Protein AF-A0A4P9YSG4-F1 (afdb_monomer_lite)

Organism: NCBI:txid1712513

Radius of gyration: 27.19 Å; chains: 1; bounding box: 52×24×76 Å

Secondary structure (DSSP, 8-state):
-HHHHHHHHHTTTHHHHHHHHHHHHHHHHHHHHHHHHHHHHHHHHHHHHHHHHHHHHHHHHHHTT-----HHHHHHHHHHHHHHHHHHHHHHHHH-

pLDDT: mean 86.35, std 6.94, range [49.53, 95.56]

InterPro domains:
  IPR011527 ABC transporter type 1, transmembrane domain [PF00664] (2-87)
  IPR011527 ABC transporter type 1, transmembrane domain [PS50929] (1-96)
  IPR036640 ABC transporter type 1, transmembrane domain superfamily [G3DSA:1.20.1560.10] (1-95)
  IPR036640 ABC transporter type 1, transmembrane domain superfamily [SSF90123] (2-93)
  IPR050173 ATP-binding cassette transporter C-like [PTHR24223] (1-95)

Foldseek 3Di:
DVVVVVVCVVVVVVVVVVVVVVVVVVVVVVVVVVVVVVVVVVVVCLVCVLVVVLVVVVVCCCPVVVDDDDPVNSVVSVVVSVVVSVVVVCVVVVVD

Structure (mmCIF, N/CA/C/O backbone):
data_AF-A0A4P9YSG4-F1
#
_entry.id   AF-A0A4P9YSG4-F1
#
loop_
_atom_site.group_PDB
_atom_site.id
_atom_site.type_symbol
_atom_site.label_atom_id
_atom_site.label_alt_id
_atom_site.label_comp_id
_atom_site.la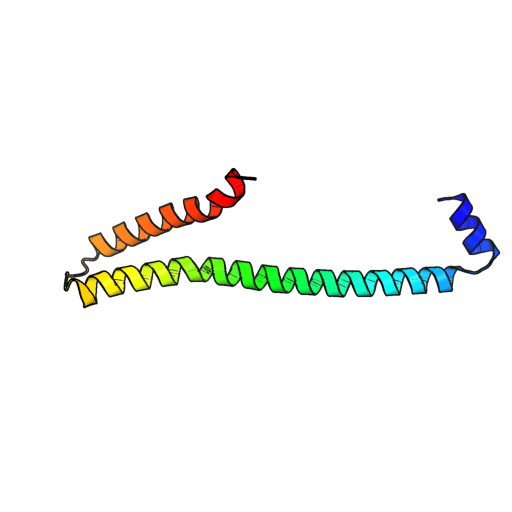bel_asym_id
_atom_site.label_entity_id
_atom_site.label_seq_id
_atom_site.pdbx_PDB_ins_code
_atom_site.Cartn_x
_atom_site.Cartn_y
_atom_site.Cartn_z
_atom_site.occupancy
_atom_site.B_iso_or_equiv
_atom_site.auth_seq_id
_atom_site.auth_comp_id
_atom_site.auth_asym_id
_atom_site.auth_atom_id
_atom_site.pdbx_PDB_model_num
ATOM 1 N N . MET A 1 1 ? -16.028 10.432 36.543 1.00 56.97 1 MET A N 1
ATOM 2 C CA . MET A 1 1 ? -16.201 8.999 36.190 1.00 56.97 1 MET A CA 1
ATOM 3 C C . MET A 1 1 ? -16.569 8.117 37.387 1.00 56.97 1 MET A C 1
ATOM 5 O O . MET A 1 1 ? -17.564 7.414 37.293 1.00 56.97 1 MET A O 1
ATOM 9 N N . LEU A 1 2 ? -15.862 8.178 38.525 1.00 73.56 2 LEU A N 1
ATOM 10 C CA . LEU A 1 2 ? -16.142 7.320 39.699 1.00 73.56 2 LEU A CA 1
ATOM 11 C C . LEU A 1 2 ? -17.552 7.480 40.314 1.00 73.56 2 LEU A C 1
ATOM 13 O O . LEU A 1 2 ? -18.168 6.484 40.685 1.00 73.56 2 LEU A O 1
ATOM 17 N N . GLN A 1 3 ? -18.095 8.702 40.394 1.00 77.62 3 GLN A N 1
ATOM 18 C CA . GLN A 1 3 ? -19.466 8.934 40.890 1.00 77.62 3 GLN A CA 1
ATOM 19 C C . GLN A 1 3 ? -20.546 8.407 39.932 1.00 77.62 3 GLN A C 1
ATOM 21 O O . GLN A 1 3 ? -21.508 7.790 40.380 1.00 77.62 3 GLN A O 1
ATOM 26 N N . ALA A 1 4 ? -20.357 8.574 38.620 1.00 77.44 4 ALA A N 1
ATOM 27 C CA . ALA A 1 4 ? -21.275 8.049 37.608 1.00 77.44 4 ALA A CA 1
ATOM 28 C C . ALA A 1 4 ? -21.352 6.512 37.655 1.00 77.44 4 ALA A C 1
ATOM 30 O O . ALA A 1 4 ? -22.433 5.941 37.560 1.00 77.44 4 ALA A O 1
ATOM 31 N N . LEU A 1 5 ? -20.221 5.843 37.897 1.00 81.38 5 LEU A N 1
ATOM 32 C CA . LEU A 1 5 ? -20.148 4.384 37.995 1.00 81.38 5 LEU A CA 1
ATOM 33 C C . LEU A 1 5 ? -20.884 3.843 39.237 1.00 81.38 5 LEU A C 1
ATOM 35 O O . LEU A 1 5 ? -21.540 2.805 39.164 1.00 81.38 5 LEU A O 1
ATOM 39 N N . ARG A 1 6 ? -20.848 4.572 40.365 1.00 84.19 6 ARG A N 1
ATOM 40 C CA . ARG A 1 6 ? -21.641 4.235 41.564 1.00 84.19 6 ARG A CA 1
ATOM 41 C C . ARG A 1 6 ? -23.146 4.364 41.325 1.00 84.19 6 ARG A C 1
ATOM 43 O O . ARG A 1 6 ? -23.886 3.493 41.761 1.00 84.19 6 ARG A O 1
ATOM 50 N N . ILE A 1 7 ? -23.586 5.407 40.620 1.00 82.38 7 ILE A N 1
ATOM 51 C CA . ILE A 1 7 ? -25.003 5.625 40.279 1.00 82.38 7 ILE A CA 1
ATOM 52 C C . ILE A 1 7 ? -25.517 4.494 39.377 1.00 82.38 7 ILE A C 1
ATOM 54 O O . ILE A 1 7 ? -26.555 3.909 39.661 1.00 82.38 7 ILE A O 1
ATOM 58 N N . VAL A 1 8 ? -24.760 4.119 38.341 1.00 80.56 8 VAL A N 1
ATOM 59 C CA . VAL A 1 8 ? -25.131 3.017 37.432 1.00 80.56 8 VAL A CA 1
ATOM 60 C C . VAL A 1 8 ? -25.310 1.692 38.183 1.00 80.56 8 VAL A C 1
ATOM 62 O O . VAL A 1 8 ? -26.269 0.970 37.910 1.00 80.56 8 VAL A O 1
ATOM 65 N N . LYS A 1 9 ? -24.445 1.410 39.168 1.00 83.12 9 LYS A N 1
ATOM 66 C CA . LYS A 1 9 ? -24.569 0.244 40.059 1.00 83.12 9 LYS A CA 1
ATOM 67 C C . LYS A 1 9 ? -25.795 0.309 40.965 1.00 83.12 9 LYS A C 1
ATOM 69 O O . LYS A 1 9 ? -26.502 -0.683 41.093 1.00 83.12 9 LYS A O 1
ATOM 74 N N . LEU A 1 10 ? -26.067 1.472 41.560 1.00 82.88 10 LEU A N 1
ATOM 75 C CA . LEU A 1 10 ? -27.200 1.679 42.472 1.00 82.88 10 LEU A CA 1
ATOM 76 C C . LEU A 1 10 ? -28.560 1.476 41.788 1.00 82.88 10 LEU A C 1
ATOM 78 O O . LEU A 1 10 ? -29.490 0.981 42.412 1.00 82.88 10 LEU A O 1
ATOM 82 N N . PHE A 1 11 ? -28.658 1.827 40.504 1.00 81.75 11 PHE A N 1
ATOM 83 C CA . PHE A 1 11 ? -29.874 1.685 39.696 1.00 81.75 11 PHE A CA 1
ATOM 84 C C . PHE A 1 11 ? -29.902 0.416 38.822 1.00 81.75 11 PHE A C 1
ATOM 86 O O . PHE A 1 11 ? -30.807 0.269 38.001 1.00 81.75 11 PHE A O 1
ATOM 93 N N . ALA A 1 12 ? -28.918 -0.486 38.963 1.00 81.12 12 ALA A N 1
ATOM 94 C CA . ALA A 1 12 ? -28.762 -1.698 38.146 1.00 81.12 12 ALA A CA 1
ATOM 95 C C . ALA A 1 12 ? -28.798 -1.438 36.620 1.00 81.12 12 ALA A C 1
ATOM 97 O O . ALA A 1 12 ? -29.247 -2.268 35.829 1.00 81.12 12 ALA A O 1
ATOM 98 N N . TRP A 1 13 ? -28.307 -0.276 36.176 1.00 85.62 13 TRP A N 1
ATOM 99 C CA . TRP A 1 13 ? -28.269 0.110 34.758 1.00 85.62 13 TRP A CA 1
ATOM 100 C C . TRP A 1 13 ? -27.086 -0.477 33.987 1.00 85.62 13 TRP A C 1
ATOM 102 O O . TRP A 1 13 ? -26.922 -0.164 32.807 1.00 85.62 13 TRP A O 1
ATOM 112 N N . GLU A 1 14 ? -26.281 -1.333 34.619 1.00 84.00 14 GLU A N 1
ATOM 113 C CA . GLU A 1 14 ? -25.104 -1.950 34.003 1.00 84.00 14 GLU A CA 1
ATOM 114 C C . GLU A 1 14 ? -25.454 -2.596 32.660 1.00 84.00 14 GLU A C 1
ATOM 116 O O . GLU A 1 14 ? -24.823 -2.274 31.658 1.00 84.00 14 GLU A O 1
ATOM 121 N N . GLN A 1 15 ? -26.531 -3.386 32.594 1.00 84.25 15 GLN A N 1
ATOM 122 C CA . GLN A 1 15 ? -26.936 -4.071 31.362 1.00 84.25 15 GLN A CA 1
ATOM 123 C C . GLN A 1 15 ? -27.275 -3.104 30.215 1.00 84.25 15 GLN A C 1
ATOM 125 O O . GLN A 1 15 ? -26.919 -3.356 29.066 1.00 84.25 15 GLN A O 1
ATOM 130 N N . ARG A 1 16 ? -27.926 -1.971 30.518 1.00 83.44 16 ARG A N 1
ATOM 131 C CA . ARG A 1 16 ? -28.261 -0.938 29.518 1.00 83.44 16 ARG A CA 1
ATOM 132 C C . ARG A 1 16 ? -27.032 -0.156 29.058 1.00 83.44 16 ARG A C 1
ATOM 134 O O . ARG A 1 16 ? -26.970 0.272 27.910 1.00 83.44 16 ARG A O 1
ATOM 141 N N . PHE A 1 17 ? -26.066 0.065 29.946 1.00 85.88 17 PHE A N 1
ATOM 142 C CA . PHE A 1 17 ? -24.796 0.687 29.575 1.00 85.88 17 PHE A CA 1
ATOM 143 C C . PHE A 1 17 ? -23.948 -0.256 28.724 1.00 85.88 17 PHE A C 1
ATOM 145 O O . PHE A 1 17 ? -23.428 0.177 27.699 1.00 85.88 17 PHE A O 1
ATOM 152 N N . TYR A 1 18 ? -23.879 -1.538 29.090 1.00 87.62 18 TYR A N 1
ATOM 153 C CA . TYR A 1 18 ? -23.226 -2.565 28.283 1.00 87.62 18 TYR A CA 1
ATOM 154 C C . TYR A 1 18 ? -23.830 -2.645 26.884 1.00 87.62 18 TYR A C 1
ATOM 156 O O . TYR A 1 18 ? -23.081 -2.557 25.919 1.00 87.62 18 TYR A O 1
ATOM 164 N N . SER A 1 19 ? -25.161 -2.701 26.754 1.00 89.75 19 SER A N 1
ATOM 165 C CA . SER A 1 19 ? -25.801 -2.763 25.434 1.00 89.75 19 SER A CA 1
ATOM 166 C C . SER A 1 19 ? -25.497 -1.537 24.566 1.00 89.75 19 SER A C 1
ATOM 168 O O . SER A 1 19 ? -25.308 -1.669 23.364 1.00 89.75 19 SER A O 1
ATOM 170 N N . ARG A 1 20 ? -25.405 -0.336 25.158 1.00 90.25 20 ARG A N 1
ATOM 171 C CA . ARG A 1 20 ? -25.032 0.879 24.412 1.00 90.25 20 ARG A CA 1
ATOM 172 C C . ARG A 1 20 ? -23.570 0.904 23.985 1.00 90.25 20 ARG A C 1
ATOM 174 O O . ARG A 1 20 ? -23.267 1.396 22.902 1.00 90.25 20 ARG A O 1
ATOM 181 N N . ILE A 1 21 ? -22.672 0.415 24.837 1.00 91.31 21 ILE A N 1
ATOM 182 C CA . ILE A 1 21 ? -21.251 0.293 24.501 1.00 91.31 21 ILE A CA 1
ATOM 183 C C . ILE A 1 21 ? -21.073 -0.737 23.385 1.00 91.31 21 ILE A C 1
ATOM 185 O O . ILE A 1 21 ? -20.301 -0.492 22.465 1.00 91.31 21 ILE A O 1
ATOM 189 N N . ASP A 1 22 ? -21.805 -1.847 23.440 1.00 93.19 22 ASP A N 1
ATOM 190 C CA . ASP A 1 22 ? -21.734 -2.903 22.432 1.00 93.19 22 ASP A CA 1
ATOM 191 C C . ASP A 1 22 ? -22.238 -2.413 21.066 1.00 93.19 22 ASP A C 1
ATOM 193 O O . ASP A 1 22 ? -21.550 -2.567 20.060 1.00 93.19 22 ASP A O 1
ATOM 197 N N . GLU A 1 23 ? -23.355 -1.677 21.038 1.00 93.19 23 GLU A N 1
ATOM 198 C CA . GLU A 1 23 ? -23.874 -1.055 19.813 1.00 93.19 23 GLU A CA 1
ATOM 199 C C . GLU A 1 23 ? -22.890 -0.030 19.209 1.00 93.19 23 GLU A C 1
ATOM 201 O O . GLU A 1 23 ? -22.718 0.054 17.989 1.00 93.19 23 GLU A O 1
ATOM 206 N N . ALA A 1 24 ? -22.218 0.764 20.050 1.00 91.50 24 ALA A N 1
ATOM 207 C CA . ALA A 1 24 ? -21.181 1.691 19.597 1.00 91.50 24 ALA A CA 1
ATOM 208 C C . ALA A 1 24 ? -19.949 0.943 19.060 1.00 91.50 24 ALA A C 1
ATOM 210 O O . ALA A 1 24 ? -19.416 1.301 18.008 1.00 91.50 24 ALA A O 1
ATOM 211 N N . ARG A 1 25 ? -19.536 -0.132 19.739 1.00 93.25 25 ARG A N 1
ATOM 212 C CA . ARG A 1 25 ? -18.402 -0.971 19.345 1.00 93.25 25 ARG A CA 1
ATOM 213 C C . ARG A 1 25 ? -18.651 -1.684 18.022 1.00 93.25 25 ARG A C 1
ATOM 215 O O . ARG A 1 25 ? -17.744 -1.762 17.200 1.00 93.25 25 ARG A O 1
ATOM 222 N N . GLU A 1 26 ? -19.863 -2.169 17.780 1.00 94.12 26 GLU A N 1
ATOM 223 C CA . GLU A 1 26 ? -20.230 -2.794 16.509 1.00 94.12 26 GLU A CA 1
ATOM 224 C C . GLU A 1 26 ? -20.101 -1.796 15.346 1.00 94.12 26 GLU A C 1
ATOM 226 O O . GLU A 1 26 ? -19.491 -2.100 14.317 1.00 94.12 26 GLU A O 1
ATOM 231 N N . LYS A 1 27 ? -20.575 -0.558 15.539 1.00 92.75 2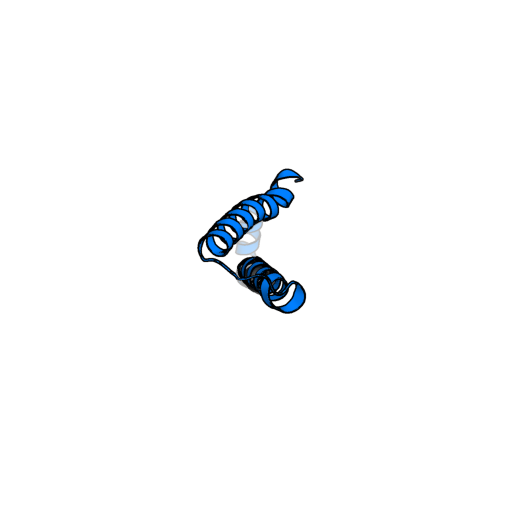7 LYS A N 1
ATOM 232 C CA . LYS A 1 27 ? -20.416 0.530 14.558 1.00 92.75 27 LYS A CA 1
ATOM 233 C C . LYS A 1 27 ? -18.942 0.841 14.282 1.00 92.75 27 LYS A C 1
ATOM 235 O O . LYS A 1 27 ? -18.557 0.995 13.119 1.00 92.75 27 LYS A O 1
ATOM 240 N N . GLU A 1 28 ? -18.112 0.899 15.323 1.00 93.00 28 GLU A N 1
ATOM 241 C CA . GLU A 1 28 ? -16.665 1.096 15.189 1.00 93.00 28 GLU A CA 1
ATOM 242 C C . GLU A 1 28 ? -15.985 -0.059 14.449 1.00 93.00 28 GLU A C 1
ATOM 244 O O . GLU A 1 28 ? -15.165 0.186 13.565 1.00 93.00 28 GLU A O 1
ATOM 249 N N . LEU A 1 29 ? -16.344 -1.310 14.749 1.00 94.62 29 LEU A N 1
ATOM 250 C CA . LEU A 1 29 ? -15.791 -2.492 14.087 1.00 94.62 29 LEU A CA 1
ATOM 251 C C . LEU A 1 29 ? -16.112 -2.502 12.591 1.00 94.62 29 LEU A C 1
ATOM 253 O O . LEU A 1 29 ? -15.223 -2.751 11.777 1.00 94.62 29 LEU A O 1
ATOM 257 N N . VAL A 1 30 ? -17.347 -2.166 12.208 1.00 94.31 30 VAL A N 1
ATOM 258 C CA . VAL A 1 30 ? -17.739 -2.069 10.794 1.00 94.31 30 VAL A CA 1
ATOM 259 C C . VAL A 1 30 ? -16.967 -0.954 10.084 1.00 94.31 30 VAL A C 1
ATOM 261 O O . VAL A 1 30 ? -16.486 -1.147 8.964 1.00 94.31 30 VAL A O 1
ATOM 264 N N . ALA 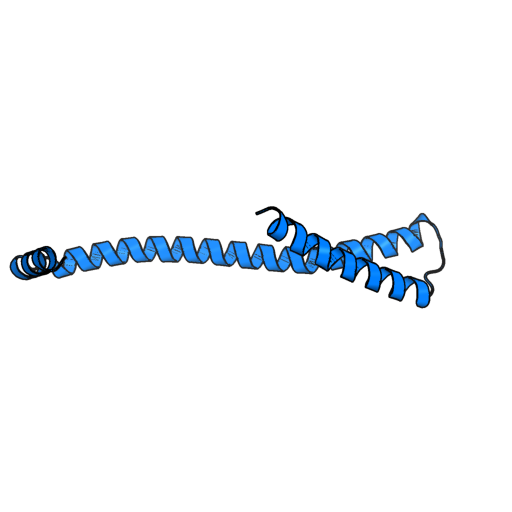A 1 31 ? -16.817 0.212 10.718 1.00 92.62 31 ALA A N 1
ATOM 265 C CA . ALA A 1 31 ? -16.031 1.312 10.162 1.00 92.62 31 ALA A CA 1
ATOM 266 C C . ALA A 1 31 ? -14.540 0.946 10.035 1.00 92.62 31 ALA A C 1
ATOM 268 O O . ALA A 1 31 ? -13.918 1.209 9.002 1.00 92.62 31 ALA A O 1
ATOM 269 N N . GLY A 1 32 ? -13.981 0.286 11.052 1.00 94.50 32 GLY A N 1
ATOM 270 C CA . GLY A 1 32 ? -12.606 -0.207 11.073 1.00 94.50 32 GLY A CA 1
ATOM 271 C C . GLY A 1 32 ? -12.347 -1.244 9.984 1.00 94.50 32 GLY A C 1
ATOM 272 O O . GLY A 1 32 ? -11.360 -1.136 9.258 1.00 94.50 32 GLY A O 1
ATOM 273 N N . TRP A 1 33 ? -13.271 -2.186 9.795 1.00 94.50 33 TRP A N 1
ATOM 274 C CA . TRP A 1 33 ? -13.191 -3.185 8.734 1.00 94.50 33 TRP A CA 1
ATOM 275 C C . TRP A 1 33 ? -13.187 -2.545 7.345 1.00 94.50 33 TRP A C 1
ATOM 277 O O . TRP A 1 33 ? -12.310 -2.833 6.532 1.00 94.50 33 TRP A O 1
ATOM 287 N N . LYS A 1 34 ? -14.110 -1.610 7.082 1.00 92.94 34 LYS A N 1
ATOM 288 C CA . LYS A 1 34 ? -14.149 -0.868 5.809 1.00 92.94 34 LYS A CA 1
ATOM 289 C C . LYS A 1 34 ? -12.841 -0.126 5.546 1.00 92.94 34 LYS A C 1
ATOM 291 O O . LYS A 1 34 ? -12.328 -0.160 4.428 1.00 92.94 34 LYS A O 1
ATOM 296 N N . ARG A 1 35 ? -12.276 0.515 6.575 1.00 94.12 35 ARG A N 1
ATOM 297 C CA . ARG A 1 35 ? -10.981 1.196 6.478 1.00 94.12 35 ARG A CA 1
ATOM 298 C C . ARG A 1 35 ? -9.852 0.220 6.156 1.00 94.12 35 ARG A C 1
ATOM 300 O O . ARG A 1 35 ? -9.026 0.531 5.303 1.00 94.12 35 ARG A O 1
ATOM 307 N N . TYR A 1 36 ? -9.835 -0.943 6.803 1.00 94.75 36 TYR A N 1
ATOM 308 C CA . TYR A 1 36 ? -8.832 -1.975 6.564 1.00 94.75 36 TYR A CA 1
ATOM 309 C C . TYR A 1 36 ? -8.898 -2.501 5.129 1.00 94.75 36 TYR A C 1
ATOM 311 O O . TYR A 1 36 ? -7.887 -2.497 4.438 1.00 94.75 36 TYR A O 1
ATOM 319 N N . VAL A 1 37 ? -10.094 -2.844 4.639 1.00 95.56 37 VAL A N 1
ATOM 320 C CA . VAL A 1 37 ? -10.297 -3.290 3.252 1.00 95.56 37 VAL A CA 1
ATOM 321 C C . VAL A 1 37 ? -9.817 -2.231 2.258 1.00 95.56 37 VAL A C 1
ATOM 323 O O . VAL A 1 37 ? -9.081 -2.550 1.325 1.00 95.56 37 VAL A O 1
ATOM 326 N N . ASN A 1 38 ? -10.175 -0.963 2.473 1.00 94.00 38 ASN A N 1
ATOM 327 C CA . ASN A 1 38 ? -9.740 0.122 1.597 1.00 94.00 38 ASN A CA 1
ATOM 328 C C . ASN A 1 38 ? -8.211 0.290 1.608 1.00 94.00 38 ASN A C 1
ATOM 330 O O . ASN A 1 38 ? -7.594 0.483 0.562 1.00 94.00 38 ASN A O 1
ATOM 334 N N . PHE A 1 39 ? -7.588 0.160 2.781 1.00 93.12 39 PHE A N 1
ATOM 335 C CA . PHE A 1 39 ? -6.136 0.192 2.914 1.00 93.12 39 PHE A CA 1
ATOM 336 C C . PHE A 1 39 ? -5.467 -0.987 2.193 1.00 93.12 39 PHE A C 1
ATOM 338 O O . PHE A 1 39 ? -4.498 -0.783 1.467 1.00 93.12 39 PHE A O 1
ATOM 345 N N . SER A 1 40 ? -6.007 -2.202 2.313 1.00 93.75 40 SER A N 1
ATOM 346 C CA . SER A 1 40 ? -5.500 -3.376 1.596 1.00 93.75 40 SER A CA 1
ATOM 347 C C . SER A 1 40 ? -5.566 -3.198 0.077 1.00 93.75 40 SER A C 1
ATOM 349 O O . SER A 1 40 ? -4.595 -3.506 -0.614 1.00 93.75 40 SER A O 1
ATOM 351 N N . ILE A 1 41 ? -6.670 -2.652 -0.446 1.00 94.31 41 ILE A N 1
ATOM 352 C CA . ILE A 1 41 ? -6.817 -2.350 -1.879 1.00 94.31 41 ILE A CA 1
ATOM 353 C C . ILE A 1 41 ? -5.792 -1.299 -2.313 1.00 94.31 41 ILE A C 1
ATOM 355 O O . ILE A 1 41 ? -5.122 -1.477 -3.330 1.00 94.31 41 ILE A O 1
ATOM 359 N N . TYR A 1 42 ? -5.635 -0.229 -1.533 1.00 90.38 42 TYR A N 1
ATOM 360 C CA . TYR A 1 42 ? -4.658 0.822 -1.805 1.00 90.38 42 TYR A CA 1
ATOM 361 C C . TYR A 1 42 ? -3.225 0.277 -1.866 1.00 90.38 42 TYR A C 1
ATOM 363 O O . TYR A 1 42 ? -2.498 0.563 -2.819 1.00 90.38 42 TYR A O 1
ATOM 371 N N . VAL A 1 43 ? -2.828 -0.548 -0.892 1.00 89.12 43 VAL A N 1
ATOM 372 C CA . VAL A 1 43 ? -1.501 -1.180 -0.852 1.00 89.12 43 VAL A CA 1
ATOM 373 C C . VAL A 1 43 ? -1.307 -2.120 -2.044 1.00 89.12 43 VAL A C 1
ATOM 375 O O . VAL A 1 43 ? -0.257 -2.083 -2.690 1.00 89.12 43 VAL A O 1
ATOM 378 N N . GLY A 1 44 ? -2.319 -2.923 -2.382 1.00 90.00 44 GLY A N 1
ATOM 379 C CA . GLY A 1 44 ? -2.282 -3.804 -3.549 1.00 90.00 44 GLY A CA 1
ATOM 380 C C . GLY A 1 44 ? -2.103 -3.030 -4.858 1.00 90.00 44 GLY A C 1
ATOM 381 O O . GLY A 1 44 ? -1.174 -3.301 -5.619 1.00 90.00 44 GLY A O 1
ATOM 382 N N . CYS A 1 45 ? -2.928 -2.007 -5.088 1.00 89.44 45 CYS A N 1
ATOM 383 C CA . CYS A 1 45 ? -2.852 -1.163 -6.282 1.00 89.44 45 CYS A CA 1
ATOM 384 C C . CYS A 1 45 ? -1.500 -0.440 -6.385 1.00 89.44 45 CYS A C 1
ATOM 386 O O . CYS A 1 45 ? -0.850 -0.464 -7.433 1.00 89.44 45 CYS A O 1
ATOM 388 N N . SER A 1 46 ? -1.017 0.118 -5.273 1.00 85.12 46 SER A N 1
ATOM 389 C CA . SER A 1 46 ? 0.284 0.796 -5.204 1.00 85.12 46 SER A CA 1
ATOM 390 C C . SER A 1 46 ? 1.463 -0.143 -5.484 1.00 85.12 46 SER A C 1
ATOM 392 O O . SER A 1 46 ? 2.493 0.299 -5.987 1.00 85.12 46 SER A O 1
ATOM 394 N N . SER A 1 47 ? 1.319 -1.441 -5.202 1.00 85.56 47 SER A N 1
ATOM 395 C CA . SER A 1 47 ? 2.356 -2.447 -5.471 1.00 85.56 47 SER A CA 1
ATOM 396 C C . SER A 1 47 ? 2.391 -2.868 -6.943 1.00 85.56 47 SER A C 1
ATOM 398 O O . SER A 1 47 ? 3.464 -3.096 -7.495 1.00 85.56 47 SER A O 1
ATOM 400 N N . VAL A 1 48 ? 1.226 -2.940 -7.594 1.00 88.50 48 VAL A N 1
ATOM 401 C CA . VAL A 1 48 ? 1.093 -3.365 -9.000 1.00 88.50 48 VAL A CA 1
ATOM 402 C C . VAL A 1 48 ? 1.389 -2.226 -9.980 1.00 88.50 48 VAL A C 1
ATOM 404 O O . VAL A 1 48 ? 1.972 -2.457 -11.038 1.00 88.50 48 VAL A O 1
ATOM 407 N N . THR A 1 49 ? 1.045 -0.988 -9.623 1.00 87.56 49 THR A N 1
ATOM 408 C CA . THR A 1 49 ? 1.235 0.211 -10.458 1.00 87.56 49 THR A CA 1
ATOM 409 C C . THR A 1 49 ? 2.639 0.331 -11.088 1.00 87.56 49 THR A C 1
ATOM 411 O O . THR A 1 49 ? 2.721 0.440 -12.313 1.00 87.56 49 THR A O 1
ATOM 414 N N . PRO A 1 50 ? 3.760 0.264 -10.338 1.00 84.38 50 PRO A N 1
ATOM 415 C CA . PRO A 1 50 ? 5.098 0.419 -10.922 1.00 84.38 50 PRO A CA 1
ATOM 416 C C . PRO A 1 50 ? 5.491 -0.733 -11.859 1.00 84.38 50 PRO A C 1
ATOM 418 O O . PRO A 1 50 ? 6.203 -0.514 -12.841 1.00 84.38 50 PRO A O 1
ATOM 421 N N . VAL A 1 51 ? 4.992 -1.948 -11.604 1.00 87.19 51 VAL A N 1
ATOM 422 C CA . VAL A 1 51 ? 5.217 -3.110 -12.477 1.00 87.19 51 VAL A CA 1
ATOM 423 C C . VAL A 1 51 ? 4.551 -2.876 -13.830 1.00 87.19 51 VAL A C 1
ATOM 425 O O . VAL A 1 51 ? 5.190 -3.032 -14.869 1.00 87.19 51 VAL A O 1
ATOM 428 N N . VAL A 1 52 ? 3.293 -2.428 -13.820 1.00 89.88 52 VAL A N 1
ATOM 429 C CA . VAL A 1 52 ? 2.542 -2.115 -15.044 1.00 89.88 52 VAL A CA 1
ATOM 430 C C . VAL A 1 52 ? 3.224 -1.000 -15.835 1.00 89.88 52 VAL A C 1
ATOM 432 O O . VAL A 1 52 ? 3.390 -1.137 -17.044 1.00 89.88 52 VAL A O 1
ATOM 435 N N . ILE A 1 53 ? 3.682 0.065 -15.169 1.00 88.56 53 ILE A N 1
ATOM 436 C CA . ILE A 1 53 ? 4.394 1.180 -15.816 1.00 88.56 53 ILE A CA 1
ATOM 437 C C . ILE A 1 53 ? 5.693 0.699 -16.473 1.00 88.56 53 ILE A C 1
ATOM 439 O O . ILE A 1 53 ? 5.971 1.042 -17.624 1.00 8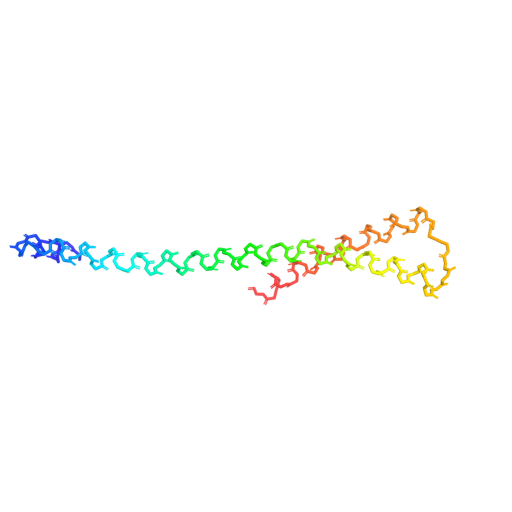8.56 53 ILE A O 1
ATOM 443 N N . THR A 1 54 ? 6.474 -0.126 -15.772 1.00 87.50 54 THR A N 1
ATOM 444 C CA . THR A 1 54 ? 7.741 -0.664 -16.290 1.00 87.50 54 THR A CA 1
ATOM 445 C C . THR A 1 54 ? 7.502 -1.522 -17.530 1.00 87.50 54 THR A C 1
ATOM 447 O O . THR A 1 54 ? 8.127 -1.305 -18.569 1.00 87.50 54 THR A O 1
ATOM 450 N N . VAL A 1 55 ? 6.545 -2.453 -17.458 1.00 89.12 55 VAL A N 1
ATOM 451 C CA . VAL A 1 55 ? 6.184 -3.326 -18.583 1.00 89.12 55 VAL A CA 1
ATOM 452 C C . VAL A 1 55 ? 5.659 -2.510 -19.760 1.00 89.12 55 VAL A C 1
ATOM 454 O O . VAL A 1 55 ? 6.105 -2.726 -20.885 1.00 89.12 55 VAL A O 1
ATOM 457 N N . ALA A 1 56 ? 4.764 -1.548 -19.524 1.00 90.50 56 ALA A N 1
ATOM 458 C CA . ALA A 1 56 ? 4.222 -0.689 -20.573 1.00 90.50 56 ALA A CA 1
ATOM 459 C C . ALA A 1 56 ? 5.325 0.117 -21.274 1.00 90.50 56 ALA A C 1
ATOM 461 O O . ALA A 1 56 ? 5.344 0.191 -22.501 1.00 90.50 56 ALA A O 1
ATOM 462 N N . THR A 1 57 ? 6.281 0.656 -20.514 1.00 89.00 57 THR A N 1
ATOM 463 C CA . THR A 1 57 ? 7.376 1.466 -21.064 1.00 89.00 57 THR A CA 1
ATOM 464 C C . THR A 1 57 ? 8.343 0.627 -21.897 1.00 89.00 57 THR A C 1
ATOM 466 O O . THR A 1 57 ? 8.682 1.010 -23.016 1.00 89.00 57 THR A O 1
ATOM 469 N N . LEU A 1 58 ? 8.741 -0.551 -21.404 1.00 87.19 58 LEU A N 1
ATOM 470 C CA . LEU A 1 58 ? 9.597 -1.477 -22.155 1.00 87.19 58 LEU A CA 1
ATOM 471 C C . LEU A 1 58 ? 8.886 -2.019 -23.405 1.00 87.19 58 LEU A C 1
ATOM 473 O O . LEU A 1 58 ? 9.484 -2.105 -24.476 1.00 87.19 58 LEU A O 1
ATOM 477 N N . THR A 1 59 ? 7.588 -2.310 -23.297 1.00 88.00 59 THR A N 1
ATOM 478 C CA . THR A 1 59 ? 6.764 -2.757 -24.429 1.00 88.00 59 THR A CA 1
ATOM 479 C C . THR A 1 59 ? 6.659 -1.669 -25.497 1.00 88.00 59 THR A C 1
ATOM 481 O O . THR A 1 59 ? 6.863 -1.943 -26.678 1.00 88.00 59 THR A O 1
ATOM 484 N N . ALA A 1 60 ? 6.403 -0.419 -25.100 1.00 88.44 60 ALA A N 1
ATOM 485 C CA . ALA A 1 60 ? 6.383 0.721 -26.010 1.00 88.44 60 ALA A CA 1
ATOM 486 C C . ALA A 1 60 ? 7.747 0.931 -26.690 1.00 88.44 60 ALA A C 1
ATOM 488 O O . ALA A 1 60 ? 7.799 1.149 -27.900 1.00 88.44 60 ALA A O 1
ATOM 489 N N . TYR A 1 61 ? 8.850 0.796 -25.945 1.00 86.12 61 TYR A N 1
ATOM 490 C CA . TYR A 1 61 ? 10.209 0.906 -26.479 1.00 86.12 61 TYR A CA 1
ATOM 491 C C . TYR A 1 61 ? 10.488 -0.115 -27.594 1.00 86.12 61 TYR A C 1
ATOM 493 O O . TYR A 1 61 ? 11.033 0.237 -28.640 1.00 86.12 61 TYR A O 1
ATOM 501 N N . THR A 1 62 ? 10.062 -1.368 -27.422 1.00 86.00 62 THR A N 1
ATOM 502 C CA . THR A 1 62 ? 10.273 -2.409 -28.439 1.00 86.00 62 THR A CA 1
ATOM 503 C C . THR A 1 62 ? 9.288 -2.314 -29.602 1.00 86.00 62 THR A C 1
ATOM 505 O O . THR A 1 62 ? 9.701 -2.412 -30.755 1.00 86.00 62 THR A O 1
ATOM 508 N N . ILE A 1 63 ? 7.991 -2.125 -29.335 1.00 8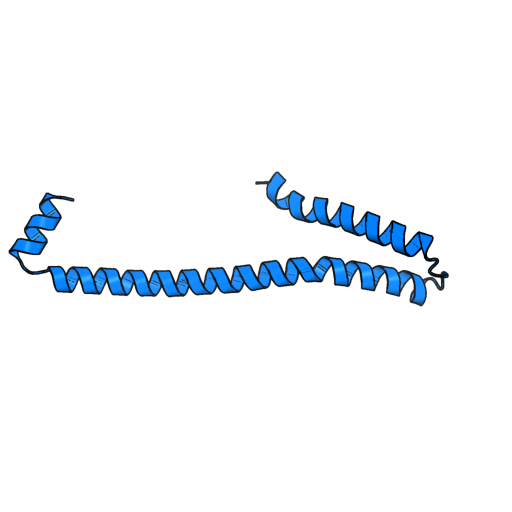6.12 63 ILE A N 1
ATOM 509 C CA . ILE A 1 63 ? 6.952 -2.197 -30.376 1.00 86.12 63 ILE A CA 1
ATOM 510 C C . ILE A 1 63 ? 6.902 -0.917 -31.215 1.00 86.12 63 ILE A C 1
ATOM 512 O O . ILE A 1 63 ? 6.823 -0.992 -32.441 1.00 86.12 63 ILE A O 1
ATOM 516 N N . ILE A 1 64 ? 6.944 0.254 -30.573 1.00 84.38 64 ILE A N 1
ATOM 517 C CA . ILE A 1 64 ? 6.749 1.542 -31.254 1.00 84.38 64 ILE A CA 1
ATOM 518 C C . ILE A 1 64 ? 8.060 2.006 -31.883 1.00 84.38 64 ILE A C 1
ATOM 520 O O . ILE A 1 64 ? 8.097 2.337 -33.067 1.00 84.38 64 ILE A O 1
ATOM 524 N N . PHE A 1 65 ? 9.147 1.994 -31.109 1.00 81.88 65 PHE A N 1
ATOM 525 C CA . PHE A 1 65 ? 10.436 2.512 -31.570 1.00 81.88 65 PHE A CA 1
ATOM 526 C C . PHE A 1 65 ? 11.292 1.470 -32.303 1.00 81.88 65 PHE A C 1
ATOM 528 O O . PHE A 1 65 ? 12.336 1.821 -32.847 1.00 81.88 65 PHE A O 1
ATOM 535 N N . LYS A 1 66 ? 10.859 0.198 -32.349 1.00 82.75 66 LYS A N 1
ATOM 536 C CA . LYS A 1 66 ? 11.566 -0.920 -33.008 1.00 82.75 66 LYS A CA 1
ATOM 537 C C . LYS A 1 66 ? 13.036 -1.063 -32.585 1.00 82.75 66 LYS A C 1
ATOM 539 O O . LYS A 1 66 ? 13.849 -1.606 -33.333 1.00 82.75 66 LYS A O 1
ATOM 544 N N . HIS A 1 67 ? 13.388 -0.593 -31.390 1.00 81.50 67 HIS A N 1
ATOM 545 C CA . HIS A 1 67 ? 14.732 -0.752 -30.853 1.00 81.50 67 HIS A CA 1
ATOM 546 C C . HIS A 1 67 ? 14.916 -2.152 -30.266 1.00 81.50 67 HIS A C 1
ATOM 548 O O . HIS A 1 67 ? 14.015 -2.720 -29.642 1.00 81.50 67 HIS A O 1
ATOM 554 N N . THR A 1 68 ? 16.113 -2.710 -30.447 1.00 80.06 68 THR A N 1
ATOM 555 C CA . THR A 1 68 ? 16.495 -3.983 -29.837 1.00 80.06 68 THR A CA 1
ATOM 556 C C . THR A 1 68 ? 16.645 -3.809 -28.335 1.00 80.06 68 THR A C 1
ATOM 558 O O . THR A 1 68 ? 17.453 -3.005 -27.866 1.00 80.06 68 THR A O 1
ATOM 561 N N . LEU A 1 69 ? 15.871 -4.579 -27.578 1.00 80.38 69 LEU A N 1
ATOM 562 C CA . LEU A 1 69 ? 15.916 -4.563 -26.126 1.00 80.38 69 LEU A CA 1
ATOM 563 C C . LEU A 1 69 ? 17.111 -5.404 -25.659 1.00 80.38 69 LEU A C 1
ATOM 565 O O . LEU A 1 69 ? 17.012 -6.613 -25.466 1.00 80.38 69 LEU A O 1
ATOM 569 N N . THR A 1 70 ? 18.275 -4.764 -25.545 1.00 86.50 70 THR A N 1
ATOM 570 C CA . THR A 1 70 ? 19.486 -5.404 -25.019 1.00 86.50 70 THR A CA 1
ATOM 571 C C . THR A 1 70 ? 19.370 -5.562 -23.505 1.00 86.50 70 THR A C 1
ATOM 573 O O . THR A 1 70 ? 18.899 -4.656 -22.816 1.00 86.50 70 THR A O 1
ATOM 576 N N . THR A 1 71 ? 19.873 -6.676 -22.971 1.00 85.62 71 THR A N 1
ATOM 577 C CA . THR A 1 71 ? 19.899 -6.993 -21.533 1.00 85.62 71 THR A CA 1
ATOM 578 C C . THR A 1 71 ? 20.412 -5.834 -20.670 1.00 85.62 71 THR A C 1
ATOM 580 O O . THR A 1 71 ? 19.836 -5.532 -19.628 1.00 85.62 71 THR A O 1
ATOM 583 N N . THR A 1 72 ? 21.444 -5.123 -21.135 1.00 90.38 72 THR A N 1
ATOM 584 C CA . THR A 1 72 ? 21.994 -3.939 -20.459 1.00 90.38 72 THR A CA 1
ATOM 585 C C . THR A 1 72 ? 20.963 -2.822 -20.296 1.00 90.38 72 THR A C 1
ATOM 587 O O . THR A 1 72 ? 20.848 -2.269 -19.211 1.00 90.38 72 THR A O 1
ATOM 590 N N . ILE A 1 73 ? 20.197 -2.511 -21.347 1.00 85.75 73 ILE A N 1
ATOM 591 C CA . ILE A 1 73 ? 19.186 -1.441 -21.340 1.00 85.75 73 ILE A CA 1
ATOM 592 C C . ILE A 1 73 ? 18.007 -1.841 -20.450 1.00 85.75 73 ILE A C 1
ATOM 594 O O . ILE A 1 73 ? 17.506 -1.032 -19.679 1.00 85.75 73 ILE A O 1
ATOM 598 N N . ALA A 1 74 ? 17.596 -3.110 -20.504 1.00 87.00 74 ALA A N 1
ATOM 599 C CA . ALA A 1 74 ? 16.521 -3.617 -19.662 1.00 87.00 74 ALA A CA 1
ATOM 600 C C . ALA A 1 74 ? 16.848 -3.455 -18.169 1.00 87.00 74 ALA A C 1
ATOM 602 O O . ALA A 1 74 ? 16.057 -2.885 -17.419 1.00 87.00 74 ALA A O 1
ATOM 603 N N . PHE A 1 75 ? 18.032 -3.904 -17.741 1.00 88.06 75 PHE A N 1
ATOM 604 C CA . PHE A 1 75 ? 18.430 -3.822 -16.337 1.00 88.06 75 PHE A CA 1
ATOM 605 C C . PHE A 1 75 ? 18.649 -2.385 -15.859 1.00 88.06 75 PHE A C 1
ATOM 607 O O . PHE A 1 75 ? 18.230 -2.056 -14.749 1.00 88.06 75 PHE A O 1
ATOM 614 N N . THR A 1 76 ? 19.244 -1.511 -16.679 1.00 90.00 76 THR A N 1
ATOM 615 C CA . THR A 1 76 ? 19.409 -0.098 -16.304 1.00 90.00 76 THR A CA 1
ATOM 616 C C . THR A 1 76 ? 18.066 0.617 -16.202 1.00 90.00 76 THR A C 1
ATOM 618 O O . THR A 1 76 ? 17.840 1.332 -15.228 1.00 90.00 76 THR A O 1
ATOM 621 N N . SER A 1 77 ? 17.139 0.391 -17.138 1.00 88.50 77 SER A N 1
ATOM 622 C CA . SER A 1 77 ? 15.793 0.968 -17.077 1.00 88.50 77 SER A CA 1
ATOM 623 C C . SER A 1 77 ? 15.007 0.481 -15.861 1.00 88.50 77 SER A C 1
ATOM 625 O O . SER A 1 77 ? 14.404 1.299 -15.174 1.00 88.50 77 SER A O 1
ATOM 627 N N . ILE A 1 78 ? 15.046 -0.818 -15.544 1.00 89.31 78 ILE A N 1
ATOM 628 C CA . ILE A 1 78 ? 14.385 -1.363 -14.347 1.00 89.31 78 ILE A CA 1
ATOM 629 C C . ILE A 1 78 ? 14.949 -0.715 -13.074 1.00 89.31 78 ILE A C 1
ATOM 631 O O . ILE A 1 78 ? 14.179 -0.280 -12.219 1.00 89.31 78 ILE A O 1
ATOM 635 N N . ALA A 1 79 ? 16.275 -0.588 -12.961 1.00 90.38 79 ALA A N 1
ATOM 636 C CA . ALA A 1 79 ? 16.910 0.054 -11.809 1.00 90.38 79 ALA A CA 1
ATOM 637 C C . ALA A 1 79 ? 16.523 1.540 -11.671 1.00 90.38 79 ALA A C 1
ATOM 639 O O . ALA A 1 79 ? 16.282 2.017 -10.561 1.00 90.38 79 ALA A O 1
ATOM 640 N N . LEU A 1 80 ? 16.423 2.267 -12.790 1.00 89.00 80 LEU A N 1
ATOM 641 C CA . LEU A 1 80 ? 15.970 3.662 -12.810 1.00 89.00 80 LEU A CA 1
ATOM 642 C C . LEU A 1 80 ? 14.492 3.805 -12.423 1.00 89.00 80 LEU A C 1
ATOM 644 O O . LEU A 1 80 ? 14.131 4.737 -11.708 1.00 89.00 80 LEU A O 1
ATOM 648 N N . PHE A 1 81 ? 13.624 2.895 -12.865 1.00 88.44 81 PHE A N 1
ATOM 649 C CA . PHE A 1 81 ? 12.218 2.931 -12.465 1.00 88.44 81 PHE A CA 1
ATOM 650 C C . PHE A 1 81 ? 12.028 2.592 -10.989 1.00 88.44 81 PHE A C 1
ATOM 652 O O . PHE A 1 81 ? 11.173 3.194 -10.342 1.00 88.44 81 PHE A O 1
ATOM 659 N N . GLU A 1 82 ? 12.843 1.697 -10.430 1.00 87.88 82 GLU A N 1
ATOM 660 C CA . GLU A 1 82 ? 12.797 1.386 -9.001 1.00 87.88 82 GLU A CA 1
ATOM 661 C C . GLU A 1 82 ? 13.245 2.577 -8.137 1.00 87.88 82 GLU A C 1
ATOM 663 O O . GLU A 1 82 ? 12.608 2.881 -7.128 1.00 87.88 82 GLU A O 1
ATOM 668 N N . SER A 1 83 ? 14.279 3.321 -8.546 1.00 89.00 83 SER A N 1
ATOM 669 C CA . SER A 1 83 ? 14.690 4.530 -7.816 1.00 89.00 83 SER A CA 1
ATOM 670 C C . SER A 1 83 ? 13.636 5.640 -7.898 1.00 89.00 83 SER A C 1
ATOM 672 O O . SER A 1 83 ? 13.307 6.265 -6.885 1.00 89.00 83 SER A O 1
ATOM 674 N N . LEU A 1 84 ? 13.033 5.832 -9.074 1.00 86.44 84 LEU A N 1
ATOM 675 C CA . LEU A 1 84 ? 11.927 6.768 -9.261 1.00 86.44 84 LEU A CA 1
ATOM 676 C C . LEU A 1 84 ? 10.699 6.369 -8.430 1.00 86.44 84 LEU A C 1
ATOM 678 O O . LEU A 1 84 ? 10.054 7.227 -7.829 1.00 86.44 84 LEU A O 1
ATOM 682 N N . ARG A 1 85 ? 10.391 5.070 -8.351 1.00 83.56 85 ARG A N 1
ATOM 683 C CA . ARG A 1 85 ? 9.296 4.530 -7.535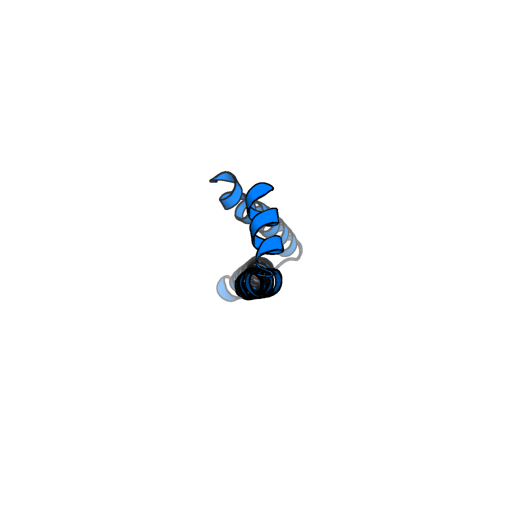 1.00 83.56 85 ARG A CA 1
ATOM 684 C C . ARG A 1 85 ? 9.458 4.915 -6.068 1.00 83.56 85 ARG A C 1
ATOM 686 O O . ARG A 1 85 ? 8.495 5.385 -5.465 1.00 83.56 85 ARG A O 1
ATOM 693 N N . VAL A 1 86 ? 10.648 4.729 -5.494 1.00 84.69 86 VAL A N 1
ATOM 694 C CA . VAL A 1 86 ? 10.909 5.084 -4.089 1.00 84.69 86 VAL A CA 1
ATOM 695 C C . VAL A 1 86 ? 10.663 6.575 -3.856 1.00 84.69 86 VAL A C 1
ATOM 697 O O . VAL A 1 86 ? 9.971 6.932 -2.903 1.00 84.69 86 VAL A O 1
ATOM 700 N N . ALA A 1 87 ? 11.139 7.439 -4.756 1.00 85.56 87 ALA A N 1
ATOM 701 C CA . ALA A 1 87 ? 10.901 8.878 -4.667 1.00 85.56 87 ALA A CA 1
ATOM 702 C C . ALA A 1 87 ? 9.402 9.231 -4.756 1.00 85.56 87 ALA A C 1
ATOM 704 O O . ALA A 1 87 ? 8.898 9.991 -3.931 1.00 85.56 87 ALA A O 1
ATOM 705 N N . LEU A 1 88 ? 8.663 8.635 -5.700 1.00 82.75 88 LEU A N 1
ATOM 706 C CA . LEU A 1 88 ? 7.226 8.876 -5.884 1.00 82.75 88 LEU A CA 1
ATOM 707 C C . LEU A 1 88 ? 6.381 8.447 -4.677 1.00 82.75 88 LEU A C 1
ATOM 709 O O . LEU A 1 88 ? 5.418 9.130 -4.340 1.00 82.75 88 LEU A O 1
ATOM 713 N N . ILE A 1 89 ? 6.741 7.349 -4.005 1.00 81.94 89 ILE A N 1
ATOM 714 C CA . ILE A 1 89 ? 6.048 6.889 -2.789 1.00 81.94 89 ILE A CA 1
ATOM 715 C C . ILE A 1 89 ? 6.338 7.814 -1.597 1.00 81.94 89 ILE A C 1
ATOM 717 O O . ILE A 1 89 ? 5.486 7.987 -0.726 1.00 81.94 89 ILE A O 1
ATOM 721 N N . GLN A 1 90 ? 7.532 8.405 -1.535 1.00 83.62 90 GLN A N 1
ATOM 722 C CA . GLN A 1 90 ? 7.927 9.285 -0.433 1.00 83.62 90 GLN A CA 1
ATOM 723 C C . GLN A 1 90 ? 7.425 10.723 -0.588 1.00 83.62 90 GLN A C 1
ATOM 725 O O . GLN A 1 90 ? 7.174 11.375 0.423 1.00 83.62 90 GLN A O 1
ATOM 730 N N . LEU A 1 91 ? 7.215 11.203 -1.817 1.00 82.06 91 LEU A N 1
ATOM 731 C CA . LEU A 1 91 ? 6.761 12.571 -2.096 1.00 82.06 91 LEU A CA 1
ATOM 732 C C . LEU A 1 91 ? 5.518 13.007 -1.290 1.00 82.06 91 LEU A C 1
ATOM 734 O O . LEU A 1 91 ? 5.585 14.057 -0.651 1.00 82.06 91 LEU A O 1
ATOM 738 N N . PRO A 1 92 ? 4.421 12.230 -1.215 1.00 80.81 92 PRO A N 1
ATOM 739 C CA . PRO A 1 92 ? 3.252 12.603 -0.419 1.00 80.81 92 PRO A CA 1
ATOM 740 C C . PRO A 1 92 ? 3.571 12.762 1.071 1.00 80.81 92 PRO A C 1
ATOM 742 O O . PRO A 1 92 ? 3.034 13.655 1.713 1.00 80.81 92 PRO A O 1
ATOM 745 N N . ASN A 1 93 ? 4.475 11.935 1.607 1.00 79.25 93 ASN A N 1
ATOM 746 C CA . ASN A 1 93 ? 4.879 11.983 3.015 1.00 79.25 93 ASN A CA 1
ATOM 747 C C . ASN A 1 93 ? 5.828 13.149 3.332 1.00 79.25 93 ASN A C 1
ATOM 749 O O . ASN A 1 93 ? 6.079 13.407 4.498 1.00 79.25 93 ASN A O 1
ATOM 753 N N . SER A 1 94 ? 6.404 13.806 2.320 1.00 77.62 94 SER A N 1
ATOM 754 C CA . SER A 1 94 ? 7.257 14.993 2.507 1.00 77.62 94 SER A CA 1
ATOM 755 C C . SER A 1 94 ? 6.499 16.321 2.437 1.00 77.62 94 SER A C 1
ATOM 757 O O . SER A 1 94 ? 7.045 17.356 2.808 1.00 77.62 94 SER A O 1
ATOM 759 N N . ILE A 1 95 ? 5.268 16.301 1.917 1.00 72.06 95 ILE A N 1
ATOM 760 C CA . ILE A 1 95 ? 4.435 17.496 1.709 1.00 72.06 95 ILE A CA 1
ATOM 761 C C . ILE A 1 95 ? 3.438 17.691 2.873 1.00 72.06 95 ILE A C 1
ATOM 763 O O . ILE A 1 95 ? 2.889 18.781 3.030 1.00 72.06 95 ILE A O 1
ATOM 767 N N . PHE A 1 96 ? 3.249 16.670 3.712 1.00 49.53 96 PHE A N 1
ATOM 768 C CA . PHE A 1 96 ? 2.472 16.693 4.957 1.00 49.53 96 PHE A CA 1
ATOM 769 C C . PHE A 1 96 ? 3.362 16.341 6.149 1.00 49.53 96 PHE A C 1
ATOM 771 O O . PHE A 1 96 ? 3.007 16.760 7.273 1.00 49.53 96 PHE A O 1
#

Sequence (96 aa):
MLQALRIVKLFAWEQRFYSRIDEAREKELVAGWKRYVNFSIYVGCSSVTPVVITVATLTAYTIIFKHTLTTTIAFTSIALFESLRVALIQLPNSIF